Protein AF-A0A093J404-F1 (afdb_monomer)

Organism: Eurypyga helias (NCBI:txid54383)

InterPro domains:
  IPR007084 BRICHOS domain [PF04089] (102-148)
  IPR007084 BRICHOS domain [PS50869] (99-150)
  IPR007084 BRICHOS domain [SM01039] (99-150)
  IPR040145 Integral membrane protein 2 [PTHR10962] (8-150)

Mean predicted aligned error: 14.38 Å

Solvent-accessible surface area (backbone atoms only — not comparable to full-atom values): 8948 Å² total; per-residue (Å²): 142,78,99,80,84,80,76,56,73,69,60,60,53,54,49,51,48,53,52,50,51,50,50,50,51,52,51,49,48,50,52,53,50,48,51,51,50,45,49,57,57,56,58,70,55,39,58,74,44,79,49,70,49,81,44,69,68,82,68,95,64,72,76,63,94,83,68,80,83,71,78,79,50,73,42,66,47,58,36,44,35,34,42,38,76,90,73,43,32,38,38,36,41,36,65,58,40,97,86,50,100,53,84,31,34,42,36,36,40,33,63,79,79,34,32,30,38,41,32,36,66,82,76,76,43,77,47,78,46,79,44,57,69,91,78,52,69,58,68,69,62,50,52,54,48,63,68,68,74,114

pLDDT: mean 77.84, std 15.8, range [38.44, 97.44]

Structure (mmCIF, N/CA/C/O backbone):
data_AF-A0A093J404-F1
#
_entry.id   AF-A0A093J404-F1
#
loop_
_atom_site.group_PDB
_atom_site.id
_atom_site.type_symbol
_atom_site.label_atom_id
_atom_site.label_alt_id
_atom_site.label_comp_id
_atom_site.label_asym_id
_atom_site.label_entity_id
_atom_site.label_seq_id
_atom_site.pdbx_PDB_ins_code
_atom_site.Cartn_x
_atom_site.Cartn_y
_atom_site.Cartn_z
_atom_site.occupancy
_atom_site.B_iso_or_equiv
_atom_site.auth_seq_id
_atom_site.auth_comp_id
_atom_site.auth_asym_id
_atom_site.auth_atom_id
_atom_site.pdbx_PDB_model_num
ATOM 1 N N . GLN A 1 1 ? 66.209 -29.330 -32.702 1.00 40.28 1 GLN A N 1
ATOM 2 C CA . GLN A 1 1 ? 65.953 -28.622 -31.444 1.00 40.28 1 GLN A CA 1
ATOM 3 C C . GLN A 1 1 ? 66.094 -27.142 -31.758 1.00 40.28 1 GLN A C 1
ATOM 5 O O . GLN A 1 1 ? 67.213 -26.688 -31.935 1.00 40.28 1 GLN A O 1
ATOM 10 N N . ASP A 1 2 ? 65.052 -26.384 -32.083 1.00 38.44 2 ASP A N 1
ATOM 11 C CA . ASP A 1 2 ? 63.598 -26.593 -32.026 1.00 38.44 2 ASP A CA 1
ATOM 12 C C . ASP A 1 2 ? 62.940 -25.722 -33.119 1.00 38.44 2 ASP A C 1
ATOM 14 O O . ASP A 1 2 ? 63.346 -24.568 -33.272 1.00 38.44 2 ASP A O 1
ATOM 18 N N . PRO A 1 3 ? 61.980 -26.228 -33.921 1.00 46.69 3 PRO A N 1
ATOM 19 C CA . PRO A 1 3 ? 61.259 -25.453 -34.929 1.00 46.69 3 PRO A CA 1
ATOM 20 C C . PRO A 1 3 ? 59.874 -25.027 -34.414 1.00 46.69 3 PRO A C 1
ATOM 22 O O . PRO A 1 3 ? 58.871 -25.167 -35.109 1.00 46.69 3 PRO A O 1
ATOM 25 N N . GLU A 1 4 ? 59.794 -24.544 -33.182 1.00 50.16 4 GLU A N 1
ATOM 26 C CA . GLU A 1 4 ? 58.529 -24.254 -32.510 1.00 50.16 4 GLU A CA 1
ATOM 27 C C . GLU A 1 4 ? 58.636 -22.901 -31.815 1.00 50.16 4 GLU A C 1
ATOM 29 O O . GLU A 1 4 ? 59.169 -22.815 -30.723 1.00 50.16 4 GLU A O 1
ATOM 34 N N . ASP A 1 5 ? 58.250 -21.835 -32.536 1.00 53.50 5 ASP A N 1
ATOM 35 C CA . ASP A 1 5 ? 57.605 -20.615 -31.994 1.00 53.50 5 ASP A CA 1
ATOM 36 C C . ASP A 1 5 ? 57.608 -19.424 -32.974 1.00 53.50 5 ASP A C 1
ATOM 38 O O . ASP A 1 5 ? 57.790 -18.262 -32.609 1.00 53.50 5 ASP A O 1
ATOM 42 N N . ALA A 1 6 ? 57.332 -19.668 -34.255 1.00 57.66 6 ALA A N 1
ATOM 43 C CA . ALA A 1 6 ? 56.974 -18.591 -35.177 1.00 57.66 6 ALA A CA 1
ATOM 44 C C . ALA A 1 6 ? 55.497 -18.709 -35.560 1.00 57.66 6 ALA A C 1
ATOM 46 O O . ALA A 1 6 ? 55.151 -19.011 -36.700 1.00 57.66 6 ALA A O 1
ATOM 47 N N . VAL A 1 7 ? 54.604 -18.475 -34.592 1.00 57.03 7 VAL A N 1
ATOM 48 C CA . VAL A 1 7 ? 53.182 -18.274 -34.903 1.00 57.03 7 VAL A CA 1
ATOM 49 C C . VAL A 1 7 ? 53.074 -17.024 -35.787 1.00 57.03 7 VAL A C 1
ATOM 51 O O . VAL A 1 7 ? 53.527 -15.952 -35.370 1.00 57.03 7 VAL A O 1
ATOM 54 N N . PRO A 1 8 ? 52.494 -17.113 -36.998 1.00 56.09 8 PRO A N 1
ATOM 55 C CA . PRO A 1 8 ? 52.433 -15.982 -37.911 1.00 56.09 8 PRO A CA 1
ATOM 56 C C . PRO A 1 8 ? 51.670 -14.824 -37.262 1.00 56.09 8 PRO A C 1
ATOM 58 O O . PRO A 1 8 ? 50.577 -14.990 -36.720 1.00 56.09 8 PRO A O 1
ATOM 61 N N . VAL A 1 9 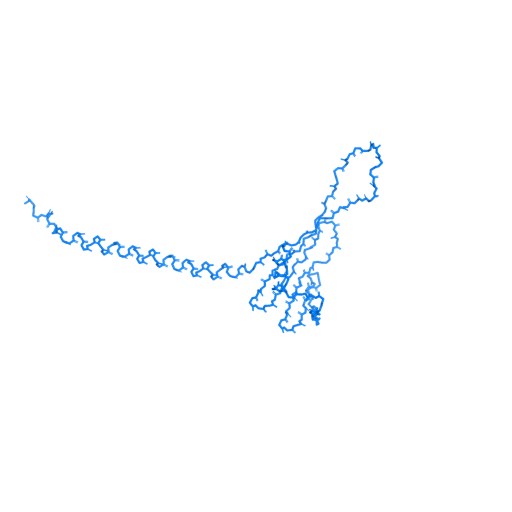? 52.241 -13.620 -37.330 1.00 57.38 9 VAL A N 1
ATOM 62 C CA . VAL A 1 9 ? 51.729 -12.392 -36.687 1.00 57.38 9 VAL A CA 1
ATOM 63 C C . VAL A 1 9 ? 50.252 -12.107 -37.027 1.00 57.38 9 VAL A C 1
ATOM 65 O O . VAL A 1 9 ? 49.520 -11.558 -36.202 1.00 57.38 9 VAL A O 1
ATOM 68 N N . GLY A 1 10 ? 49.776 -12.541 -38.200 1.00 57.94 10 GLY A N 1
ATOM 69 C CA . GLY A 1 10 ? 48.366 -12.444 -38.605 1.00 57.94 10 GLY A CA 1
ATOM 70 C C . GLY A 1 10 ? 47.404 -13.300 -37.768 1.00 57.94 10 GLY A C 1
ATOM 71 O O . GLY A 1 10 ? 46.291 -12.863 -37.478 1.00 57.94 10 GLY A O 1
ATOM 72 N N . GLN A 1 11 ? 47.847 -14.469 -37.299 1.00 58.22 11 GLN A N 1
ATOM 73 C CA . GLN A 1 11 ? 47.051 -15.393 -36.485 1.00 58.22 11 GLN A CA 1
ATOM 74 C C . GLN A 1 11 ? 46.867 -14.871 -35.051 1.00 58.22 11 GLN A C 1
ATOM 76 O O . GLN A 1 11 ? 45.772 -14.962 -34.500 1.00 58.22 11 GLN A O 1
ATOM 81 N N . ARG A 1 12 ? 47.886 -14.208 -34.478 1.00 60.94 12 ARG A N 1
ATOM 82 C CA . ARG A 1 12 ? 47.770 -13.499 -33.184 1.00 60.94 12 ARG A CA 1
ATOM 83 C C . ARG A 1 12 ? 46.777 -12.334 -33.235 1.00 60.94 12 ARG A C 1
ATOM 85 O O . ARG A 1 12 ? 46.073 -12.089 -32.259 1.00 60.94 12 ARG A O 1
ATOM 92 N N . ARG A 1 13 ? 46.704 -11.619 -34.363 1.00 62.28 13 ARG A N 1
ATOM 93 C CA . ARG A 1 13 ? 45.837 -10.440 -34.527 1.00 62.28 13 ARG A CA 1
ATOM 94 C C . ARG A 1 13 ? 44.361 -10.823 -34.665 1.00 62.28 13 ARG A C 1
ATOM 96 O O . ARG A 1 13 ? 43.519 -10.222 -34.006 1.00 62.28 13 ARG A O 1
ATOM 103 N N . ALA A 1 14 ? 44.069 -11.864 -35.447 1.00 67.31 14 ALA A N 1
ATOM 104 C CA . ALA A 1 14 ? 42.721 -12.417 -35.581 1.00 67.31 14 ALA A CA 1
ATOM 105 C C . ALA A 1 14 ? 42.221 -13.059 -34.274 1.00 67.31 14 ALA A C 1
ATOM 107 O O . ALA A 1 14 ? 41.059 -12.891 -33.909 1.00 67.31 14 ALA A O 1
ATOM 108 N N . TRP A 1 15 ? 43.104 -13.736 -33.531 1.00 69.06 15 TRP A N 1
ATOM 109 C CA . TRP A 1 15 ? 42.756 -14.334 -32.241 1.00 69.06 15 TRP A CA 1
ATOM 110 C C . TRP A 1 15 ? 42.468 -13.277 -31.169 1.00 69.06 15 TRP A C 1
ATOM 112 O O . TRP A 1 15 ? 41.474 -13.378 -30.455 1.00 69.06 15 TRP A O 1
ATOM 122 N N . CYS A 1 16 ? 43.273 -12.210 -31.124 1.00 78.25 16 CYS A N 1
ATOM 123 C CA . CYS A 1 16 ? 43.033 -11.068 -30.244 1.00 78.25 16 CYS A CA 1
ATOM 124 C C . CYS A 1 16 ? 41.690 -10.388 -30.560 1.00 78.25 16 CYS A C 1
ATOM 126 O O . CYS A 1 16 ? 40.901 -10.142 -29.655 1.00 78.25 16 CYS A O 1
ATOM 128 N N . TRP A 1 17 ? 41.361 -10.185 -31.841 1.00 80.75 17 TRP A N 1
ATOM 129 C CA . TRP A 1 17 ? 40.051 -9.660 -32.237 1.00 80.75 17 TRP A CA 1
ATOM 130 C C . TRP A 1 17 ? 38.892 -10.581 -31.862 1.00 80.75 17 TRP A C 1
ATOM 132 O O . TRP A 1 17 ? 37.902 -10.095 -31.327 1.00 80.75 17 TRP A O 1
ATOM 142 N N . CYS A 1 18 ? 39.011 -11.892 -32.073 1.00 83.94 18 CYS A N 1
ATOM 143 C CA . CYS A 1 18 ? 37.975 -12.847 -31.675 1.00 83.94 18 CYS A CA 1
ATOM 144 C C . CYS A 1 18 ? 37.709 -12.801 -30.163 1.00 83.94 18 CYS A C 1
ATOM 146 O O . CYS A 1 18 ? 36.554 -12.789 -29.740 1.00 83.94 18 CYS A O 1
ATOM 148 N N . MET A 1 19 ? 38.766 -12.720 -29.351 1.00 85.69 19 MET A N 1
ATOM 149 C CA . MET A 1 19 ? 38.637 -12.599 -27.898 1.00 85.69 19 MET A CA 1
ATOM 150 C C . MET A 1 19 ? 38.039 -11.246 -27.496 1.00 85.69 19 MET A C 1
ATOM 152 O O . MET A 1 19 ? 37.158 -11.207 -26.642 1.00 85.69 19 MET A O 1
ATOM 156 N N . CYS A 1 20 ? 38.440 -10.145 -28.140 1.00 88.00 20 CYS A N 1
ATOM 157 C CA . CYS A 1 20 ? 37.872 -8.818 -27.892 1.00 88.00 20 CYS A CA 1
ATOM 158 C C . CYS A 1 20 ? 36.381 -8.741 -28.248 1.00 88.00 20 CYS A C 1
ATOM 160 O O . CYS A 1 20 ? 35.597 -8.237 -27.447 1.00 88.00 20 CYS A O 1
ATOM 162 N N . PHE A 1 21 ? 35.972 -9.255 -29.412 1.00 92.50 21 PHE A N 1
ATOM 163 C CA . PHE A 1 21 ? 34.561 -9.291 -29.801 1.00 92.50 21 PHE A CA 1
ATOM 164 C C . PHE A 1 21 ? 33.757 -10.221 -28.891 1.00 92.50 21 PHE A C 1
ATOM 166 O O . PHE A 1 21 ? 32.679 -9.838 -28.450 1.00 92.50 21 PHE A O 1
ATOM 173 N N . GLY A 1 22 ? 34.292 -11.396 -28.542 1.00 91.81 22 GLY A N 1
ATOM 174 C CA . GLY A 1 22 ? 33.655 -12.307 -27.589 1.00 91.81 22 GLY A CA 1
ATOM 175 C C . GLY A 1 22 ? 33.438 -11.658 -26.220 1.00 91.81 22 GLY A C 1
ATOM 176 O O . GLY A 1 22 ? 32.331 -11.705 -25.688 1.00 91.81 22 GLY A O 1
ATOM 177 N N . LEU A 1 23 ? 34.456 -10.978 -25.684 1.00 93.38 23 LEU A N 1
ATOM 178 C CA . LEU A 1 23 ? 34.344 -10.237 -24.427 1.00 93.38 23 LEU A CA 1
ATOM 179 C C . LEU A 1 23 ? 33.320 -9.098 -24.538 1.00 93.38 23 LEU A C 1
ATOM 181 O O . LEU A 1 23 ? 32.512 -8.916 -23.632 1.00 93.38 23 LEU A O 1
ATOM 185 N N . ALA A 1 24 ? 33.314 -8.363 -25.653 1.00 95.44 24 ALA A N 1
ATOM 186 C CA . ALA A 1 24 ? 32.361 -7.285 -25.891 1.00 95.44 24 ALA A CA 1
ATOM 187 C C . ALA A 1 24 ? 30.913 -7.797 -25.953 1.00 95.44 24 ALA A C 1
ATOM 189 O O . ALA A 1 24 ? 30.038 -7.193 -25.339 1.00 95.44 24 ALA A O 1
ATOM 190 N N . PHE A 1 25 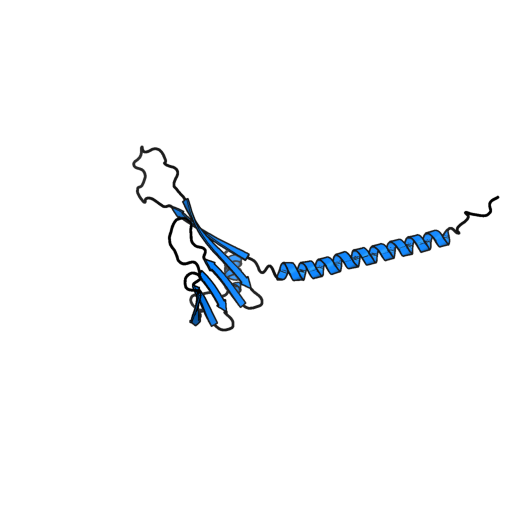? 30.655 -8.925 -26.624 1.00 95.62 25 PHE A N 1
ATOM 191 C CA . PHE A 1 25 ? 29.326 -9.543 -26.661 1.00 95.62 25 PHE A CA 1
ATOM 192 C C . PHE A 1 25 ? 28.896 -10.081 -25.297 1.00 95.62 25 PHE A C 1
ATOM 194 O O . PHE A 1 25 ? 27.741 -9.900 -24.920 1.00 95.62 25 PHE A O 1
ATOM 201 N N . MET A 1 26 ? 29.810 -10.688 -24.536 1.00 95.94 26 MET A N 1
ATOM 202 C CA . MET A 1 26 ? 29.519 -11.144 -23.174 1.00 95.94 26 MET A CA 1
ATOM 203 C C . MET A 1 26 ? 29.177 -9.963 -22.259 1.00 95.94 26 MET A C 1
ATOM 205 O O . MET A 1 26 ? 28.160 -9.999 -21.573 1.00 95.94 26 MET A O 1
ATOM 209 N N . LEU A 1 27 ? 29.967 -8.885 -22.295 1.00 96.06 27 LEU A N 1
ATOM 210 C CA . LEU A 1 27 ? 29.693 -7.667 -21.528 1.00 96.06 27 LEU A CA 1
ATOM 211 C C . LEU A 1 27 ? 28.382 -7.008 -21.962 1.00 96.06 27 LEU A C 1
ATOM 213 O O . LEU A 1 27 ? 27.583 -6.638 -21.109 1.00 96.06 27 LEU A O 1
ATOM 217 N N . ALA A 1 28 ? 28.123 -6.911 -23.267 1.00 96.56 28 ALA A N 1
ATOM 218 C CA . ALA A 1 28 ? 26.861 -6.391 -23.780 1.00 96.56 28 ALA A CA 1
ATOM 219 C C . ALA A 1 28 ? 25.674 -7.241 -23.306 1.00 96.56 28 ALA A C 1
ATOM 221 O O . ALA A 1 28 ? 24.683 -6.689 -22.840 1.00 96.56 28 ALA A O 1
ATOM 222 N N . GLY A 1 29 ? 25.789 -8.571 -23.350 1.00 96.31 29 GLY A N 1
ATOM 223 C CA . GLY A 1 29 ? 24.770 -9.489 -22.844 1.00 96.31 29 GLY A CA 1
ATOM 224 C C . GLY A 1 29 ? 24.507 -9.314 -21.348 1.00 96.31 29 GLY A C 1
ATOM 225 O O . GLY A 1 29 ? 23.351 -9.250 -20.939 1.00 96.31 29 GLY A O 1
ATOM 226 N N . VAL A 1 30 ? 25.558 -9.160 -20.538 1.00 96.94 30 VAL A N 1
ATOM 227 C CA . VAL A 1 30 ? 25.432 -8.896 -19.094 1.00 96.94 30 VAL A CA 1
ATOM 228 C C . VAL A 1 30 ? 24.788 -7.537 -18.830 1.00 96.94 30 VAL A C 1
ATOM 230 O O . VAL A 1 30 ? 23.917 -7.444 -17.972 1.00 96.94 30 VAL A O 1
ATOM 233 N N . ILE A 1 31 ? 25.161 -6.491 -19.571 1.00 96.12 31 ILE A N 1
ATOM 234 C CA . ILE A 1 31 ? 24.582 -5.152 -19.403 1.00 96.12 31 ILE A CA 1
ATOM 235 C C . ILE A 1 31 ? 23.110 -5.145 -19.826 1.00 96.12 31 ILE A C 1
ATOM 237 O O . ILE A 1 31 ? 22.275 -4.652 -19.076 1.00 96.12 31 ILE A O 1
ATOM 241 N N . LEU A 1 32 ? 22.767 -5.704 -20.992 1.00 95.88 32 LEU A N 1
ATOM 242 C CA . LEU A 1 32 ? 21.382 -5.744 -21.475 1.00 95.88 32 LEU A CA 1
ATOM 243 C C . LEU A 1 32 ? 20.509 -6.652 -20.604 1.00 95.88 32 LEU A C 1
ATOM 245 O O . LEU A 1 32 ? 19.407 -6.260 -20.231 1.00 95.88 32 LEU A O 1
ATOM 249 N N . GLY A 1 33 ? 21.001 -7.842 -20.256 1.00 95.44 33 GLY A N 1
ATOM 250 C CA . GLY A 1 33 ? 20.303 -8.767 -19.366 1.00 95.44 33 GLY A CA 1
ATOM 251 C C . GLY A 1 33 ? 20.135 -8.183 -17.967 1.00 95.44 33 GLY A C 1
ATOM 252 O O . GLY A 1 33 ? 19.042 -8.222 -17.412 1.00 95.44 33 GLY A O 1
ATOM 253 N N . GLY A 1 34 ? 21.189 -7.561 -17.434 1.00 94.38 34 GLY A N 1
ATOM 254 C CA . GLY A 1 34 ? 21.165 -6.845 -16.164 1.00 94.38 34 GLY A CA 1
ATOM 255 C C . GLY A 1 34 ? 20.188 -5.674 -16.179 1.00 94.38 34 GLY A C 1
ATOM 256 O O . GLY A 1 34 ? 19.400 -5.552 -15.254 1.00 94.38 34 GLY A O 1
ATOM 257 N N . ALA A 1 35 ? 20.162 -4.861 -17.237 1.00 92.56 35 ALA A N 1
ATOM 258 C CA . ALA A 1 35 ? 19.213 -3.758 -17.378 1.00 92.56 35 ALA A CA 1
ATOM 259 C C . ALA A 1 35 ? 17.763 -4.246 -17.525 1.00 92.56 35 ALA A C 1
ATOM 261 O O . ALA A 1 35 ? 16.858 -3.635 -16.962 1.00 92.56 35 ALA A O 1
ATOM 262 N N . TYR A 1 36 ? 17.531 -5.348 -18.245 1.00 91.75 36 TYR A N 1
ATOM 263 C CA . TYR A 1 36 ? 16.203 -5.944 -18.393 1.00 91.75 36 TYR A CA 1
ATOM 264 C C . TYR A 1 36 ? 15.691 -6.517 -17.067 1.00 91.75 36 TYR A C 1
ATOM 266 O O . TYR A 1 36 ? 14.576 -6.206 -16.656 1.00 91.75 36 TYR A O 1
ATOM 274 N N . LEU A 1 37 ? 16.526 -7.292 -16.367 1.00 89.56 37 LEU A N 1
ATOM 275 C CA . LEU A 1 37 ? 16.210 -7.823 -15.040 1.00 89.56 37 LEU A CA 1
ATOM 276 C C . LEU A 1 37 ? 16.045 -6.701 -14.016 1.00 89.56 37 LEU A C 1
ATOM 278 O O . LEU A 1 37 ? 15.089 -6.720 -13.251 1.00 89.56 37 LEU A O 1
ATOM 282 N N . TYR A 1 38 ? 16.930 -5.703 -14.026 1.00 85.19 38 TYR A N 1
ATOM 283 C CA . TYR A 1 38 ? 16.824 -4.533 -13.161 1.00 85.19 38 TYR A CA 1
ATOM 284 C C . TYR A 1 38 ? 15.521 -3.795 -13.417 1.00 85.19 38 TYR A C 1
ATOM 286 O O . TYR A 1 38 ? 14.809 -3.519 -12.467 1.00 85.19 38 TYR A O 1
ATOM 294 N N . LYS A 1 39 ? 15.155 -3.535 -14.677 1.00 81.44 39 LYS A N 1
ATOM 295 C CA . LYS A 1 39 ? 13.871 -2.910 -14.992 1.00 81.44 39 LYS A CA 1
ATOM 296 C C . LYS A 1 39 ? 12.711 -3.762 -14.486 1.00 81.44 39 LYS A C 1
ATOM 298 O O . LYS A 1 39 ? 11.821 -3.206 -13.870 1.00 81.44 39 LYS A O 1
ATOM 303 N N . TYR A 1 40 ? 12.735 -5.075 -14.705 1.00 80.06 40 TYR A N 1
ATOM 304 C CA . TYR A 1 40 ? 11.677 -5.981 -14.255 1.00 80.06 40 TYR A CA 1
ATOM 305 C C . TYR A 1 40 ? 11.513 -5.982 -12.724 1.00 80.06 40 TYR A C 1
ATOM 307 O O . TYR A 1 40 ? 10.405 -5.819 -12.226 1.00 80.06 40 TYR A O 1
ATOM 315 N N . PHE A 1 41 ? 12.608 -6.099 -11.968 1.00 73.44 41 PHE A N 1
ATOM 316 C CA . PHE A 1 41 ? 12.564 -6.114 -10.501 1.00 73.44 41 PHE A CA 1
ATOM 317 C C . PHE A 1 41 ? 12.361 -4.725 -9.880 1.00 73.44 41 PHE A C 1
ATOM 319 O O . PHE A 1 41 ? 11.648 -4.605 -8.889 1.00 73.44 41 PHE A O 1
ATOM 326 N N . ALA A 1 42 ? 12.948 -3.674 -10.454 1.00 66.31 42 ALA A N 1
ATOM 327 C CA . ALA A 1 42 ? 12.769 -2.301 -9.985 1.00 66.31 42 ALA A CA 1
ATOM 328 C C . ALA A 1 42 ? 11.354 -1.780 -10.275 1.00 66.31 42 ALA A C 1
ATOM 330 O O . ALA A 1 42 ? 10.824 -1.044 -9.455 1.00 66.31 42 ALA A O 1
ATOM 331 N N . PHE A 1 43 ? 10.715 -2.190 -11.382 1.00 58.69 43 PHE A N 1
ATOM 332 C CA . PHE A 1 43 ? 9.291 -1.903 -11.609 1.00 58.69 43 PHE A CA 1
ATOM 333 C C . PHE A 1 43 ? 8.377 -2.669 -10.646 1.00 58.69 43 PHE A C 1
ATOM 335 O O . PHE A 1 43 ? 7.359 -2.127 -10.238 1.00 58.69 43 PHE A O 1
ATOM 342 N N . GLN A 1 44 ? 8.729 -3.899 -10.246 1.00 55.56 44 GLN A N 1
ATOM 343 C CA . GLN A 1 44 ? 7.954 -4.626 -9.231 1.00 55.56 44 GLN A CA 1
ATOM 344 C C . GLN A 1 44 ? 8.046 -3.996 -7.837 1.00 55.56 44 GLN A C 1
ATOM 346 O O . GLN A 1 44 ? 7.128 -4.155 -7.036 1.00 55.56 44 GLN A O 1
ATOM 351 N N . GLN A 1 45 ? 9.107 -3.241 -7.543 1.00 52.75 45 GLN A N 1
ATOM 352 C CA . GLN A 1 45 ? 9.173 -2.385 -6.357 1.00 52.75 45 GLN A CA 1
ATOM 353 C C . GLN A 1 45 ? 8.368 -1.092 -6.556 1.00 52.75 45 GLN A C 1
ATOM 355 O O . GLN A 1 45 ? 8.874 -0.007 -6.263 1.00 52.75 45 GLN A O 1
ATOM 360 N N . GLY A 1 46 ? 7.123 -1.212 -7.046 1.00 56.75 46 GLY A N 1
ATOM 361 C CA . GLY A 1 46 ? 6.146 -0.124 -7.087 1.00 56.75 46 GLY A CA 1
ATOM 362 C C . GLY A 1 46 ? 6.253 0.680 -5.799 1.00 56.75 46 GLY A C 1
ATOM 363 O O . GLY A 1 46 ? 6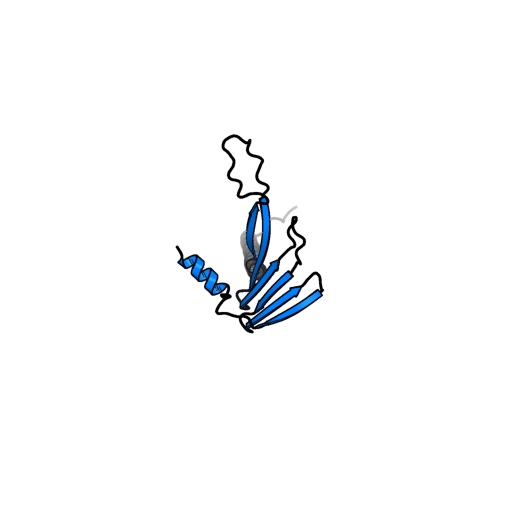.286 0.085 -4.717 1.00 56.75 46 GLY A O 1
ATOM 364 N N . GLY A 1 47 ? 6.477 1.989 -5.949 1.00 61.75 47 GLY A N 1
ATOM 365 C CA . GLY A 1 47 ? 7.010 2.844 -4.894 1.00 61.75 47 GLY A CA 1
ATOM 366 C C . GLY A 1 47 ? 6.314 2.573 -3.567 1.00 61.75 47 GLY A C 1
ATOM 367 O O . GLY A 1 47 ? 5.103 2.751 -3.444 1.00 61.75 47 GLY A O 1
ATOM 368 N N . VAL A 1 48 ? 7.072 2.088 -2.586 1.00 60.31 48 VAL A N 1
ATOM 369 C CA . VAL A 1 48 ? 6.579 1.992 -1.215 1.00 60.31 48 VAL A CA 1
ATOM 370 C C . VAL A 1 48 ? 6.778 3.373 -0.613 1.00 60.31 48 VAL A C 1
ATOM 372 O O . VAL A 1 48 ? 7.906 3.817 -0.388 1.00 60.31 48 VAL A O 1
ATOM 375 N N . TYR A 1 49 ? 5.674 4.081 -0.435 1.00 68.75 49 TYR A N 1
ATOM 376 C CA . TYR A 1 49 ? 5.622 5.380 0.205 1.00 68.75 49 TYR A CA 1
ATOM 377 C C . TYR A 1 49 ? 5.308 5.185 1.686 1.00 68.75 49 TYR A C 1
ATOM 379 O O . TYR A 1 49 ? 4.491 4.354 2.080 1.00 68.75 49 TYR A O 1
ATOM 387 N N . PHE A 1 50 ? 5.967 5.969 2.526 1.00 65.12 50 PHE A N 1
ATOM 388 C CA . PHE A 1 50 ? 5.790 5.907 3.969 1.00 65.12 50 PHE A CA 1
ATOM 389 C C . PHE A 1 50 ? 5.100 7.185 4.424 1.00 65.12 50 PHE A C 1
ATOM 391 O O . PHE A 1 50 ? 5.566 8.284 4.118 1.00 65.12 50 PHE A O 1
ATOM 398 N N . CYS A 1 51 ? 3.999 7.045 5.157 1.00 69.38 51 CYS A N 1
ATOM 399 C CA . CYS A 1 51 ? 3.335 8.153 5.825 1.00 69.38 51 CYS A CA 1
ATOM 400 C C . CYS A 1 51 ? 3.365 7.885 7.330 1.00 69.38 51 CYS A C 1
ATOM 402 O O . CYS A 1 51 ? 2.921 6.839 7.787 1.00 69.38 51 CYS A O 1
ATOM 404 N N . GLY A 1 52 ? 3.918 8.808 8.114 1.00 69.12 52 GLY A N 1
ATOM 405 C CA . GLY A 1 52 ? 3.992 8.667 9.565 1.00 69.12 52 GLY A CA 1
ATOM 406 C C . GLY A 1 52 ? 3.686 9.985 10.256 1.00 69.12 52 GLY A C 1
ATOM 407 O O . GLY A 1 52 ? 4.144 11.043 9.820 1.00 69.12 52 GLY A O 1
ATOM 408 N N . ILE A 1 53 ? 2.915 9.925 11.339 1.00 72.62 53 ILE A N 1
ATOM 409 C CA . ILE A 1 53 ? 2.561 11.079 12.164 1.00 72.62 53 ILE A CA 1
ATOM 410 C C . ILE A 1 53 ? 3.164 10.872 13.551 1.00 72.62 53 ILE A C 1
ATOM 412 O O . ILE A 1 53 ? 2.970 9.836 14.186 1.00 72.62 53 ILE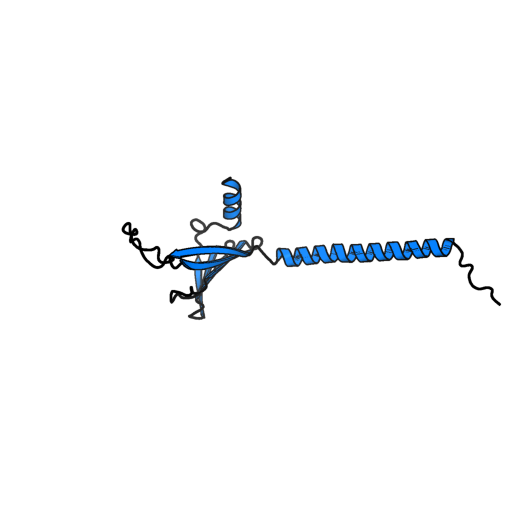 A O 1
ATOM 416 N N . LYS A 1 54 ? 3.893 11.881 14.037 1.00 69.25 54 LYS A N 1
ATOM 417 C CA . LYS A 1 54 ? 4.377 11.914 15.419 1.00 69.25 54 LYS A CA 1
ATOM 418 C C . LYS A 1 54 ? 3.330 12.577 16.303 1.00 69.25 54 LYS A C 1
ATOM 420 O O . LYS A 1 54 ? 2.968 13.730 16.082 1.00 69.25 54 LYS A O 1
ATOM 425 N N . TYR A 1 55 ? 2.868 11.839 17.295 1.00 68.44 55 TYR A N 1
ATOM 426 C CA . TYR A 1 55 ? 1.975 12.282 18.351 1.00 68.44 55 TYR A CA 1
ATOM 427 C C . TYR A 1 55 ? 2.777 12.542 19.636 1.00 68.44 55 TYR A C 1
ATOM 429 O O . TYR A 1 55 ? 3.840 11.962 19.836 1.00 68.44 55 TYR A O 1
ATOM 437 N N . ILE A 1 56 ? 2.298 13.425 20.509 1.00 68.88 56 ILE A N 1
ATOM 438 C CA . ILE A 1 56 ? 2.899 13.674 21.828 1.00 68.88 56 ILE A CA 1
ATOM 439 C C . ILE A 1 56 ? 1.877 13.199 22.859 1.00 68.88 56 ILE A C 1
ATOM 441 O O . ILE A 1 56 ? 0.791 13.775 22.934 1.00 68.88 56 ILE A O 1
ATOM 445 N N . GLU A 1 57 ? 2.205 12.153 23.625 1.00 64.25 57 GLU A N 1
ATOM 446 C CA . GLU A 1 57 ? 1.455 11.871 24.854 1.00 64.25 57 GLU A CA 1
ATOM 447 C C . GLU A 1 57 ? 1.892 12.914 25.884 1.00 64.25 57 GLU A C 1
ATOM 449 O O . GLU A 1 57 ? 3.082 13.099 26.125 1.00 64.25 57 GLU A O 1
ATOM 454 N N . ASP A 1 58 ? 0.904 13.605 26.446 1.00 57.50 58 ASP A N 1
ATOM 455 C CA . ASP A 1 58 ? 0.989 14.631 27.488 1.00 57.50 58 ASP A CA 1
ATOM 456 C C . ASP A 1 58 ? 1.181 16.097 27.050 1.00 57.50 58 ASP A C 1
ATOM 458 O O . ASP A 1 58 ? 2.273 16.654 26.976 1.00 57.50 58 ASP A O 1
ATOM 462 N N . GLY A 1 59 ? 0.028 16.771 26.935 1.00 51.28 59 GLY A N 1
ATOM 463 C CA . GLY A 1 59 ? -0.212 18.010 27.676 1.00 51.28 59 GLY A CA 1
ATOM 464 C C . GLY A 1 59 ? -0.160 19.316 26.884 1.00 51.28 59 GLY A C 1
ATOM 465 O O . GLY A 1 59 ? 0.870 19.972 26.813 1.00 51.28 59 GLY A O 1
ATOM 466 N N . LEU A 1 60 ? -1.333 19.845 26.523 1.00 48.84 60 LEU A N 1
ATOM 467 C CA . LEU A 1 60 ? -1.577 21.297 26.407 1.00 48.84 60 LEU A CA 1
ATOM 468 C C . LEU A 1 60 ? -1.411 22.044 27.753 1.00 48.84 60 LEU A C 1
ATOM 470 O O . LEU A 1 60 ? -2.000 23.103 27.958 1.00 48.84 60 LEU A O 1
ATOM 474 N N . ASN A 1 61 ? -0.612 21.527 28.685 1.00 52.28 61 ASN A N 1
ATOM 475 C CA . ASN A 1 61 ? -0.099 22.337 29.770 1.00 52.28 61 ASN A CA 1
ATOM 476 C C . ASN A 1 61 ? 1.093 23.085 29.184 1.00 52.28 61 ASN A C 1
ATOM 478 O O . ASN A 1 61 ? 2.214 22.580 29.167 1.00 52.28 61 ASN A O 1
ATOM 482 N N . LEU A 1 62 ? 0.822 24.279 28.645 1.00 53.19 62 LEU A N 1
ATOM 483 C CA . LEU A 1 62 ? 1.856 25.291 28.444 1.00 53.19 62 LEU A CA 1
ATOM 484 C C . LEU A 1 62 ? 2.751 25.269 29.691 1.00 53.19 62 LEU A C 1
ATOM 486 O O . LEU A 1 62 ? 2.198 25.372 30.791 1.00 53.19 62 LEU A O 1
ATOM 490 N N . PRO A 1 63 ? 4.079 25.093 29.561 1.00 49.84 63 PRO A N 1
ATOM 491 C CA . PRO A 1 63 ? 4.944 25.105 30.724 1.00 49.84 63 PRO A CA 1
ATOM 492 C C . PRO A 1 63 ? 4.696 26.417 31.460 1.00 49.84 63 PRO A C 1
ATOM 494 O O . PRO A 1 63 ? 4.886 27.493 30.883 1.00 49.84 63 PRO A O 1
ATOM 497 N N . GLU A 1 64 ? 4.252 26.3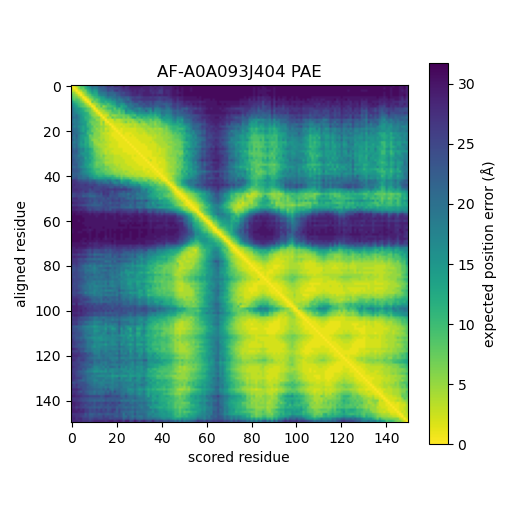47 32.716 1.00 56.22 64 GLU A N 1
ATOM 498 C CA . GLU A 1 64 ? 4.396 27.507 33.582 1.00 56.22 64 GLU A CA 1
ATOM 499 C C . GLU A 1 64 ? 5.884 27.884 33.557 1.00 56.22 64 GLU A C 1
ATOM 501 O O . GLU A 1 64 ? 6.742 26.991 33.623 1.00 56.22 64 GLU A O 1
ATOM 506 N N . PRO A 1 65 ? 6.219 29.170 33.366 1.00 44.19 65 PRO A N 1
ATOM 507 C CA . PRO A 1 65 ? 7.595 29.585 33.151 1.00 44.19 65 PRO A CA 1
ATOM 508 C C . PRO A 1 65 ? 8.417 29.259 34.405 1.00 44.19 65 PRO A C 1
ATOM 510 O O . PRO A 1 65 ? 8.370 29.992 35.388 1.00 44.19 65 PRO A O 1
ATOM 513 N N . GLY A 1 66 ? 9.149 28.139 34.380 1.00 53.94 66 GLY A N 1
ATOM 514 C CA . GLY A 1 66 ? 9.985 27.698 35.500 1.00 53.94 66 GLY A CA 1
ATOM 515 C C . GLY A 1 66 ? 10.134 26.188 35.713 1.00 53.94 66 GLY A C 1
ATOM 516 O O . GLY A 1 66 ? 11.006 25.804 36.486 1.00 53.94 66 GLY A O 1
ATOM 517 N N . ALA A 1 67 ? 9.350 25.325 35.057 1.00 52.94 67 ALA A N 1
ATOM 518 C CA . ALA A 1 67 ? 9.528 23.873 35.178 1.00 52.94 67 ALA A CA 1
ATOM 519 C C . ALA A 1 67 ? 10.542 23.342 34.147 1.00 52.94 67 ALA A C 1
ATOM 521 O O . ALA A 1 67 ? 10.431 23.620 32.953 1.00 52.94 67 ALA A O 1
ATOM 522 N N . GLU A 1 68 ? 11.542 22.590 34.613 1.00 50.03 68 GLU A N 1
ATOM 523 C CA . GLU A 1 68 ? 12.555 21.937 33.778 1.00 50.03 68 GLU A CA 1
ATOM 524 C C . GLU A 1 68 ? 11.890 21.106 32.671 1.00 50.03 68 GLU A C 1
ATOM 526 O O . GLU A 1 68 ? 10.959 20.342 32.932 1.00 50.03 68 GLU A O 1
ATOM 531 N N . ALA A 1 69 ? 12.356 21.278 31.430 1.00 53.28 69 ALA A N 1
ATOM 532 C CA . ALA A 1 69 ? 11.809 20.626 30.247 1.00 53.28 69 ALA A CA 1
ATOM 533 C C . ALA A 1 69 ? 11.972 19.101 30.347 1.00 53.28 69 ALA A C 1
ATOM 535 O O . ALA A 1 69 ? 12.982 18.538 29.922 1.00 53.28 69 ALA A O 1
ATOM 536 N N . GLN A 1 70 ? 10.974 18.426 30.915 1.00 55.53 70 GLN A N 1
ATOM 537 C CA . GLN A 1 70 ? 10.841 16.983 30.791 1.00 55.53 70 GLN A CA 1
ATOM 538 C C . GLN A 1 70 ? 10.742 16.680 29.296 1.00 55.53 70 GLN A C 1
ATOM 540 O O . GLN A 1 70 ? 9.901 17.239 28.594 1.00 55.53 70 GLN A O 1
ATOM 545 N N . SER A 1 71 ? 11.678 15.872 28.798 1.00 59.78 71 SER A N 1
ATOM 546 C CA . SER A 1 71 ? 11.754 15.455 27.400 1.00 59.78 71 SER A CA 1
ATOM 547 C C . SER A 1 71 ? 10.382 14.968 26.934 1.00 59.78 71 SER A C 1
ATOM 549 O O . SER A 1 71 ? 9.965 13.888 27.346 1.00 59.78 71 SER A O 1
ATOM 551 N N . ALA A 1 72 ? 9.695 15.744 26.090 1.00 60.78 72 ALA A N 1
ATOM 552 C CA . ALA A 1 72 ? 8.399 15.359 25.540 1.00 60.78 72 ALA A CA 1
ATOM 553 C C . ALA A 1 72 ? 8.496 13.951 24.936 1.00 60.78 72 ALA A C 1
ATOM 555 O O . ALA A 1 72 ? 9.392 13.676 24.128 1.00 60.78 72 ALA A O 1
ATOM 556 N N . ARG A 1 73 ? 7.618 13.041 25.369 1.00 67.19 73 ARG A N 1
ATOM 557 C CA . ARG A 1 73 ? 7.606 11.665 24.878 1.00 67.19 73 ARG A CA 1
ATOM 558 C C . ARG A 1 73 ? 6.831 11.638 23.564 1.00 67.19 73 ARG A C 1
ATOM 560 O O . ARG A 1 73 ? 5.615 11.803 23.533 1.00 67.19 73 ARG A O 1
ATOM 567 N N . TYR A 1 74 ? 7.562 11.490 22.465 1.00 68.44 74 TYR A N 1
ATOM 568 C CA . TYR A 1 74 ? 6.967 11.361 21.140 1.00 68.44 74 TYR A CA 1
ATOM 569 C C . TYR A 1 74 ? 6.579 9.908 20.888 1.00 68.44 74 TYR A C 1
ATOM 571 O O . TYR A 1 74 ? 7.398 9.001 21.025 1.00 68.44 74 TYR A O 1
ATOM 579 N N . HIS A 1 75 ? 5.344 9.724 20.459 1.00 76.88 75 HIS A N 1
ATOM 580 C CA . HIS A 1 75 ? 4.781 8.480 19.975 1.00 76.88 75 HIS A CA 1
ATOM 581 C C . HIS A 1 75 ? 4.647 8.565 18.458 1.00 76.88 75 HIS A C 1
ATOM 583 O O . HIS A 1 75 ? 4.390 9.639 17.918 1.00 76.88 75 HIS A O 1
ATOM 589 N N . THR A 1 76 ? 4.846 7.462 17.744 1.00 74.38 76 THR A N 1
ATOM 590 C CA . THR A 1 76 ? 4.765 7.464 16.276 1.00 74.38 76 THR A CA 1
ATOM 591 C C . THR A 1 76 ? 3.647 6.539 15.834 1.00 74.38 76 THR A C 1
ATOM 593 O O . THR A 1 76 ? 3.564 5.403 16.291 1.00 74.38 76 THR A O 1
ATOM 596 N N . ILE A 1 77 ? 2.781 7.047 14.962 1.00 80.19 77 ILE A N 1
ATOM 597 C CA . ILE A 1 77 ? 1.814 6.253 14.209 1.00 80.19 77 ILE A CA 1
ATOM 598 C C . ILE A 1 77 ? 2.351 6.176 12.788 1.00 80.19 77 ILE A C 1
ATOM 600 O O . ILE A 1 77 ? 2.614 7.208 12.167 1.00 80.19 77 ILE A O 1
ATOM 604 N N . GLU A 1 78 ? 2.529 4.963 12.286 1.00 81.50 78 GLU A N 1
ATOM 605 C CA . GLU A 1 78 ? 3.074 4.711 10.956 1.00 81.50 78 GLU A CA 1
ATOM 606 C C . GLU A 1 78 ? 2.008 4.054 10.082 1.00 81.50 78 GLU A C 1
ATOM 608 O O . GLU A 1 78 ? 1.207 3.257 10.560 1.00 81.50 78 GLU A O 1
ATOM 613 N N . GLN A 1 79 ? 1.987 4.408 8.801 1.00 84.19 79 GLN A N 1
ATOM 614 C CA . GLN A 1 79 ? 1.181 3.772 7.768 1.00 84.19 79 GLN A CA 1
ATOM 615 C C . GLN A 1 79 ? 2.061 3.547 6.540 1.00 84.19 79 GLN A C 1
ATOM 617 O O . GLN A 1 79 ? 2.682 4.473 6.008 1.00 84.19 79 GLN A O 1
ATOM 622 N N . ASN A 1 80 ? 2.107 2.300 6.082 1.00 83.94 80 ASN A N 1
ATOM 623 C CA . ASN A 1 80 ? 2.881 1.919 4.906 1.00 83.94 80 ASN A CA 1
ATOM 624 C C . ASN A 1 80 ? 1.949 1.888 3.702 1.00 83.94 80 ASN A C 1
ATOM 626 O O . ASN A 1 80 ? 0.977 1.138 3.716 1.00 83.94 80 ASN A O 1
ATOM 630 N N . ILE A 1 81 ? 2.240 2.688 2.679 1.00 85.44 81 ILE A N 1
ATOM 631 C CA . ILE A 1 81 ? 1.397 2.837 1.494 1.00 85.44 81 ILE A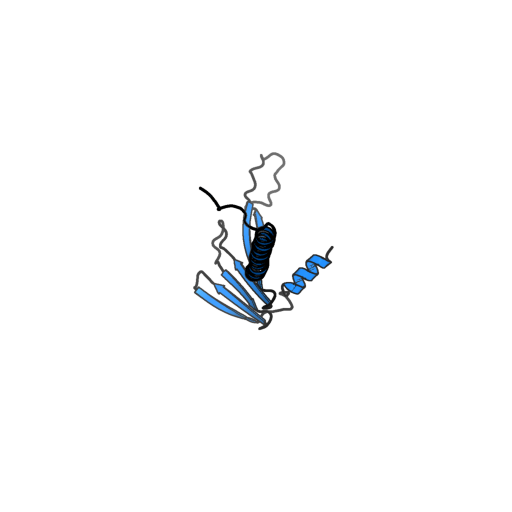 CA 1
ATOM 632 C C . ILE A 1 81 ? 2.182 2.324 0.290 1.00 85.44 81 ILE A C 1
ATOM 634 O O . ILE A 1 81 ? 3.221 2.869 -0.071 1.00 85.44 81 ILE A O 1
ATOM 638 N N . GLN A 1 82 ? 1.688 1.284 -0.364 1.00 84.81 82 GLN A N 1
ATOM 639 C CA . GLN A 1 82 ? 2.229 0.803 -1.626 1.00 84.81 82 GLN A CA 1
ATOM 640 C C . GLN A 1 82 ? 1.262 1.148 -2.753 1.00 84.81 82 GLN A C 1
ATOM 642 O O . GLN A 1 82 ? 0.089 0.780 -2.720 1.00 84.81 82 GLN A O 1
ATOM 647 N N . ILE A 1 83 ? 1.769 1.849 -3.764 1.00 83.75 83 ILE A N 1
ATOM 648 C CA . ILE A 1 83 ? 0.983 2.263 -4.925 1.00 83.75 83 ILE A CA 1
ATOM 649 C C . ILE A 1 83 ? 1.387 1.408 -6.124 1.00 83.75 83 ILE A C 1
ATOM 651 O O . ILE A 1 83 ? 2.540 1.417 -6.559 1.00 83.75 83 ILE A O 1
ATOM 655 N N . LEU A 1 84 ? 0.413 0.685 -6.668 1.00 83.00 84 LEU A N 1
ATOM 656 C CA . LEU A 1 84 ? 0.519 -0.095 -7.894 1.00 83.00 84 LEU A CA 1
ATOM 657 C C . LEU A 1 84 ? -0.091 0.727 -9.033 1.00 83.00 84 LEU A C 1
ATOM 659 O O . LEU A 1 84 ? -1.289 0.668 -9.314 1.00 83.00 84 LEU A O 1
ATOM 663 N N . GLU A 1 85 ? 0.735 1.581 -9.640 1.00 78.62 85 GLU A N 1
ATOM 664 C CA . GLU A 1 85 ? 0.269 2.554 -10.633 1.00 78.62 85 GLU A CA 1
ATOM 665 C C . GLU A 1 85 ? -0.314 1.901 -11.893 1.00 78.62 85 GLU A C 1
ATOM 667 O O . GLU A 1 85 ? -1.243 2.451 -12.487 1.00 78.62 85 GLU A O 1
ATOM 672 N N . GLU A 1 86 ? 0.221 0.769 -12.350 1.00 80.56 86 GLU A N 1
ATOM 673 C CA . GLU A 1 86 ? -0.258 0.114 -13.574 1.00 80.56 86 GLU A CA 1
ATOM 674 C C . GLU A 1 86 ? -1.658 -0.481 -13.375 1.00 80.56 86 GLU A C 1
ATOM 676 O O . GLU A 1 86 ? -2.517 -0.355 -14.249 1.00 80.56 86 GLU A O 1
ATOM 681 N N . GLU A 1 87 ? -1.899 -1.056 -12.201 1.00 83.94 87 GLU A N 1
ATOM 682 C CA . GLU A 1 87 ? -3.150 -1.697 -11.806 1.00 83.94 87 GLU A CA 1
ATOM 683 C C . GLU A 1 87 ? -4.196 -0.716 -11.257 1.00 83.94 87 GLU A C 1
ATOM 685 O O . GLU A 1 87 ? -5.363 -1.086 -11.142 1.00 83.94 87 GLU A O 1
ATOM 690 N N . ASP A 1 88 ? -3.801 0.527 -10.953 1.00 87.12 88 ASP A N 1
ATOM 691 C CA . ASP A 1 88 ? -4.633 1.530 -10.271 1.00 87.12 88 ASP A CA 1
ATOM 692 C C . ASP A 1 88 ? -5.145 1.003 -8.917 1.00 87.12 88 ASP A C 1
ATOM 694 O O . ASP A 1 88 ? -6.333 1.066 -8.583 1.00 87.12 88 ASP A O 1
ATOM 698 N N . VAL A 1 89 ? -4.213 0.416 -8.157 1.00 89.12 89 VAL A N 1
ATOM 699 C CA . VAL A 1 89 ? -4.451 -0.181 -6.840 1.00 89.12 89 VAL A CA 1
ATOM 700 C C . VAL A 1 89 ? -3.537 0.463 -5.802 1.00 89.12 89 VAL A C 1
ATOM 702 O O . VAL A 1 89 ? -2.358 0.718 -6.047 1.00 89.12 89 VAL A O 1
ATOM 705 N N . GLU A 1 90 ? -4.079 0.701 -4.615 1.00 89.62 90 GLU A N 1
ATOM 706 C CA . GLU A 1 90 ? -3.343 1.175 -3.445 1.00 89.62 90 GLU A CA 1
ATOM 707 C C . GLU A 1 90 ? -3.487 0.157 -2.314 1.00 89.62 90 GLU A C 1
ATOM 709 O O . GLU A 1 90 ? -4.593 -0.291 -2.010 1.00 89.62 90 GLU A O 1
ATOM 714 N N . PHE A 1 91 ? -2.369 -0.197 -1.689 1.00 91.19 91 PHE A N 1
ATOM 715 C CA . PHE A 1 91 ? -2.306 -1.052 -0.512 1.00 91.19 91 PHE A CA 1
ATOM 716 C C . PHE A 1 91 ? -1.808 -0.236 0.680 1.00 91.19 91 PHE A C 1
ATOM 718 O O . PHE A 1 91 ? -0.782 0.433 0.584 1.00 91.19 91 PHE A O 1
ATOM 725 N N . ILE A 1 92 ? -2.512 -0.295 1.804 1.00 91.00 92 ILE A N 1
ATOM 726 C CA . ILE A 1 92 ? -2.188 0.448 3.021 1.00 91.00 92 ILE A CA 1
ATOM 727 C C . ILE A 1 92 ? -2.126 -0.542 4.176 1.00 91.00 92 ILE A C 1
ATOM 729 O O . ILE A 1 92 ? -3.125 -1.183 4.487 1.00 91.00 92 ILE A O 1
ATOM 733 N N . SER A 1 93 ? -0.979 -0.629 4.841 1.00 90.19 93 SER A N 1
ATOM 734 C CA . SER A 1 93 ? -0.830 -1.422 6.061 1.00 90.19 93 SER A CA 1
ATOM 735 C C . SER A 1 93 ? -0.781 -0.512 7.280 1.00 90.19 93 SER A C 1
ATOM 737 O O . SER A 1 93 ? 0.023 0.429 7.335 1.00 90.19 93 SER A O 1
ATOM 739 N N . VAL A 1 94 ? -1.657 -0.791 8.243 1.00 88.88 94 VAL A N 1
ATOM 740 C CA . VAL A 1 94 ? -1.813 -0.052 9.496 1.00 88.88 94 VAL A CA 1
ATOM 741 C C . VAL A 1 94 ? -1.373 -0.951 10.657 1.00 88.88 94 VAL A C 1
ATOM 743 O O . VAL A 1 94 ? -2.167 -1.766 11.138 1.00 88.88 94 VAL A O 1
ATOM 746 N N . PRO A 1 95 ? -0.109 -0.848 11.104 1.00 86.94 95 PRO A N 1
ATOM 747 C CA . PRO A 1 95 ? 0.383 -1.589 12.256 1.00 86.94 95 PRO A CA 1
ATOM 748 C C . PRO A 1 95 ? -0.219 -1.070 13.567 1.00 86.94 95 PRO A C 1
ATOM 750 O O . PRO A 1 95 ? -0.650 0.081 13.670 1.00 86.94 95 PRO A O 1
ATOM 753 N N . VAL A 1 96 ? -0.182 -1.913 14.601 1.00 83.88 96 VAL A N 1
ATOM 754 C CA . VAL A 1 96 ? -0.525 -1.494 15.965 1.00 83.88 96 VAL A CA 1
ATOM 755 C C . VAL A 1 96 ? 0.595 -0.602 16.510 1.00 83.88 96 VAL A C 1
ATOM 757 O O . VAL A 1 96 ? 1.753 -1.030 16.522 1.00 83.88 96 VAL A O 1
ATOM 760 N N . PRO A 1 97 ? 0.293 0.623 16.963 1.00 80.50 97 PRO A N 1
ATOM 761 C CA . PRO A 1 97 ? 1.288 1.478 17.592 1.00 80.50 97 PRO A CA 1
ATOM 762 C C . PRO A 1 97 ? 1.682 0.955 18.984 1.00 80.50 97 PRO A C 1
ATOM 764 O O . PRO A 1 97 ? 0.863 0.404 19.707 1.00 80.50 97 PRO A O 1
ATOM 767 N N . GLU A 1 98 ? 2.920 1.209 19.418 1.00 76.75 98 GLU A N 1
ATOM 768 C CA . GLU A 1 98 ? 3.465 0.690 20.693 1.00 76.75 98 GLU A CA 1
ATOM 769 C C . GLU A 1 98 ? 2.725 1.159 21.962 1.00 76.75 98 GLU A C 1
ATOM 771 O O . GLU A 1 98 ? 2.949 0.626 23.047 1.00 76.75 98 GLU A O 1
ATOM 776 N N . PHE A 1 99 ? 1.896 2.195 21.845 1.00 73.00 99 PHE A N 1
ATOM 777 C CA . PHE A 1 99 ? 1.290 2.912 22.967 1.00 73.00 99 PHE A CA 1
ATOM 778 C C . PHE A 1 99 ? -0.229 2.763 23.056 1.00 73.00 99 PHE A C 1
ATOM 780 O O . PHE A 1 99 ? -0.821 3.233 24.023 1.00 73.00 99 PHE A O 1
ATOM 787 N N . ALA A 1 100 ? -0.871 2.136 22.069 1.00 72.12 100 ALA A N 1
ATOM 788 C CA . ALA A 1 100 ? -2.316 1.967 22.071 1.00 72.12 100 ALA A CA 1
ATOM 789 C C . ALA A 1 100 ? -2.708 0.569 21.601 1.00 72.12 100 ALA A C 1
ATOM 791 O O . ALA A 1 100 ? -2.199 0.070 20.599 1.00 72.12 100 ALA A O 1
ATOM 792 N N . ASP A 1 101 ? -3.685 -0.009 22.293 1.00 74.81 101 ASP A N 1
ATOM 793 C CA . ASP A 1 101 ? -4.356 -1.232 21.869 1.00 74.81 101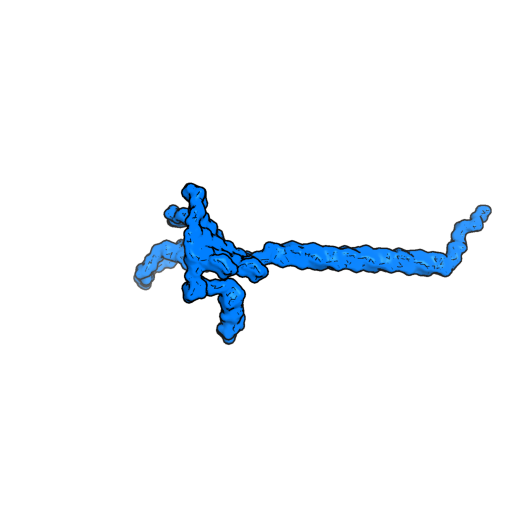 ASP A CA 1
ATOM 794 C C . ASP A 1 101 ? -5.333 -0.882 20.732 1.00 74.81 101 ASP A C 1
ATOM 796 O O . ASP A 1 101 ? -6.504 -0.578 20.961 1.00 74.81 101 ASP A O 1
ATOM 800 N N . SER A 1 102 ? -4.820 -0.846 19.500 1.00 76.81 102 SER A N 1
ATOM 801 C CA . SER A 1 102 ? -5.597 -0.673 18.265 1.00 76.81 102 SER A CA 1
ATOM 802 C C . SER A 1 102 ? -5.604 -1.966 17.459 1.00 76.81 102 SER A C 1
ATOM 804 O O . SER A 1 102 ? -4.630 -2.715 17.483 1.00 76.81 102 SER A O 1
ATOM 806 N N . ASP A 1 103 ? -6.662 -2.190 16.682 1.00 81.88 103 ASP A N 1
ATOM 807 C CA . ASP A 1 103 ? -6.704 -3.305 15.740 1.00 81.88 103 ASP A CA 1
ATOM 808 C C . ASP A 1 103 ? -5.797 -3.021 14.531 1.00 81.88 103 ASP A C 1
ATOM 810 O O . ASP A 1 103 ? -5.931 -1.961 13.903 1.00 81.88 103 ASP A O 1
ATOM 814 N N . PRO A 1 104 ? -4.866 -3.931 14.194 1.00 89.75 104 PRO A N 1
ATOM 815 C CA . PRO A 1 104 ? -4.090 -3.831 12.974 1.00 89.75 104 PRO A CA 1
ATOM 816 C C . PRO A 1 104 ? -4.965 -4.160 11.767 1.00 89.75 104 PRO A C 1
ATOM 818 O O . PRO A 1 104 ? -5.844 -5.025 11.826 1.00 89.75 104 PRO A O 1
ATOM 821 N N . ALA A 1 105 ? -4.697 -3.495 10.649 1.00 92.56 105 ALA A N 1
ATOM 822 C CA . ALA A 1 105 ? -5.468 -3.713 9.438 1.00 92.56 105 ALA A CA 1
ATOM 823 C C . ALA A 1 105 ? -4.651 -3.523 8.168 1.00 92.56 105 ALA A C 1
ATOM 825 O O . ALA A 1 105 ? -3.782 -2.654 8.098 1.00 92.56 105 ALA A O 1
ATOM 826 N N . ASP A 1 106 ? -5.031 -4.279 7.144 1.00 93.88 106 ASP A N 1
ATOM 827 C CA . ASP A 1 106 ? -4.596 -4.047 5.774 1.00 93.88 106 ASP A CA 1
ATOM 828 C C . ASP A 1 106 ? -5.781 -3.555 4.941 1.00 93.88 106 ASP A C 1
ATOM 830 O O . ASP A 1 106 ? -6.878 -4.116 4.970 1.00 93.88 106 ASP A O 1
ATOM 834 N N . ILE A 1 107 ? -5.570 -2.478 4.195 1.00 94.12 107 ILE A N 1
ATOM 835 C CA . ILE A 1 107 ? -6.591 -1.812 3.393 1.00 94.12 107 ILE A CA 1
ATOM 836 C C . ILE A 1 107 ? -6.144 -1.837 1.941 1.00 94.12 107 ILE A C 1
ATOM 838 O O . ILE A 1 107 ? -4.999 -1.525 1.628 1.00 94.12 107 ILE A O 1
ATOM 842 N N . VAL A 1 108 ? -7.061 -2.178 1.042 1.00 94.94 108 VAL A N 1
ATOM 843 C CA . VAL A 1 108 ? -6.824 -2.149 -0.401 1.00 94.94 108 VAL A CA 1
ATOM 844 C C . VAL A 1 108 ? -7.870 -1.278 -1.067 1.00 94.94 108 VAL A C 1
ATOM 846 O O . VAL A 1 108 ? -9.067 -1.528 -0.916 1.00 94.94 108 VAL A O 1
ATOM 849 N N . HIS A 1 109 ? -7.432 -0.287 -1.835 1.00 95.25 109 HIS A N 1
ATOM 850 C CA . HIS A 1 109 ? -8.282 0.461 -2.753 1.00 95.25 109 HIS A CA 1
ATOM 851 C C . HIS A 1 109 ? -8.046 -0.037 -4.175 1.00 95.25 109 HIS A C 1
ATOM 853 O O . HIS A 1 109 ? -6.947 0.080 -4.705 1.00 95.25 109 HIS A O 1
ATOM 859 N N . ASP A 1 110 ? -9.090 -0.574 -4.799 1.00 94.06 110 ASP A N 1
ATOM 860 C CA . ASP A 1 110 ? -9.114 -0.896 -6.224 1.00 94.06 110 ASP A CA 1
ATOM 861 C C . ASP A 1 110 ? -9.929 0.192 -6.932 1.00 94.06 110 ASP A C 1
ATOM 863 O O . ASP A 1 110 ? -11.167 0.206 -6.881 1.00 94.06 110 ASP A O 1
ATOM 867 N N . PHE A 1 111 ? -9.236 1.142 -7.563 1.00 92.81 111 PHE A N 1
ATOM 868 C CA . PHE A 1 111 ? -9.871 2.277 -8.236 1.00 92.81 111 PHE A CA 1
ATOM 869 C C . PHE A 1 111 ? -10.531 1.860 -9.555 1.00 92.81 111 PHE A C 1
ATOM 871 O O . PHE A 1 111 ? -11.545 2.448 -9.950 1.00 92.81 111 PHE A O 1
ATOM 878 N N . HIS A 1 112 ? -10.040 0.788 -10.183 1.00 91.44 112 HIS A N 1
ATOM 879 C CA . HIS A 1 112 ? -10.625 0.222 -11.393 1.00 91.44 112 HIS A CA 1
ATOM 880 C C . HIS A 1 112 ? -12.016 -0.367 -11.121 1.00 91.44 112 HIS A C 1
ATOM 882 O O . HIS A 1 112 ? -12.984 -0.067 -11.827 1.00 91.44 112 HIS A O 1
ATOM 888 N N . ARG A 1 113 ? -12.139 -1.179 -10.065 1.00 93.56 113 ARG A N 1
ATOM 889 C CA . ARG A 1 113 ? -13.404 -1.792 -9.627 1.00 93.56 113 ARG A CA 1
ATOM 890 C C . ARG A 1 113 ? -14.239 -0.881 -8.735 1.00 93.56 113 ARG A C 1
ATOM 892 O O . ARG A 1 113 ? -15.418 -1.167 -8.536 1.00 93.56 113 ARG A O 1
ATOM 899 N N . ARG A 1 114 ? -13.652 0.206 -8.227 1.00 94.81 114 ARG A N 1
ATOM 900 C CA . ARG A 1 114 ? -14.243 1.132 -7.249 1.00 94.81 114 ARG A CA 1
ATOM 901 C C . ARG A 1 114 ? -14.676 0.407 -5.979 1.00 94.81 114 ARG A C 1
ATOM 903 O O . ARG A 1 114 ? -15.809 0.558 -5.517 1.00 94.81 114 ARG A O 1
ATOM 910 N N . LEU A 1 115 ? -13.765 -0.382 -5.421 1.00 96.56 115 LEU A N 1
ATOM 911 C CA . LEU A 1 115 ? -13.971 -1.123 -4.181 1.00 96.56 115 LEU A CA 1
ATOM 912 C C . LEU A 1 115 ? -12.848 -0.824 -3.191 1.00 96.56 115 LEU A C 1
ATOM 914 O O . LEU A 1 115 ? -11.692 -0.676 -3.576 1.00 96.56 115 LEU A O 1
ATOM 918 N N . THR A 1 116 ? -13.210 -0.785 -1.916 1.00 96.62 116 THR A N 1
ATOM 919 C CA . THR A 1 116 ? -12.275 -0.823 -0.796 1.00 96.62 116 THR A CA 1
ATOM 920 C C . THR A 1 116 ? -12.453 -2.148 -0.079 1.00 96.62 116 THR A C 1
ATOM 922 O O . THR A 1 116 ? -13.578 -2.517 0.264 1.00 96.62 116 THR A O 1
ATOM 925 N N . ALA A 1 117 ? -11.354 -2.845 0.172 1.00 96.69 117 ALA A N 1
ATOM 926 C CA . ALA A 1 117 ? -11.312 -3.988 1.065 1.00 96.69 117 ALA A CA 1
ATOM 927 C C . ALA A 1 117 ? -10.566 -3.596 2.343 1.00 96.69 117 ALA A C 1
ATOM 929 O O . ALA A 1 117 ? -9.47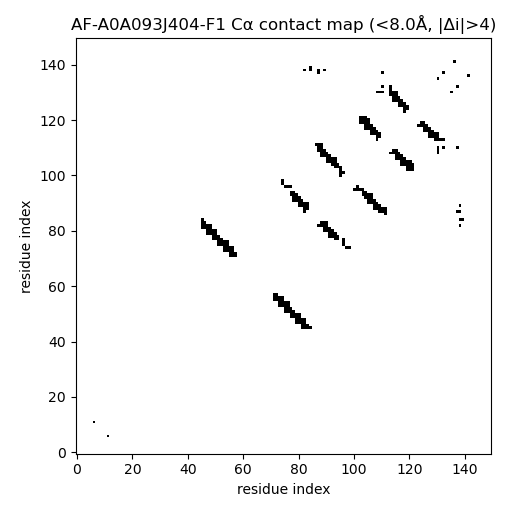2 -3.048 2.272 1.00 96.69 117 ALA A O 1
ATOM 930 N N . TYR A 1 118 ? -11.162 -3.874 3.496 1.00 94.69 118 TYR A N 1
ATOM 931 C CA . TYR A 1 118 ? -10.554 -3.726 4.815 1.00 94.69 118 TYR A CA 1
ATOM 932 C C . TYR A 1 118 ? -10.399 -5.123 5.416 1.00 94.69 118 TYR A C 1
ATOM 934 O O . TYR A 1 118 ? -11.398 -5.807 5.647 1.00 94.69 118 TYR A O 1
ATOM 942 N N . LEU A 1 119 ? -9.162 -5.568 5.610 1.00 94.88 119 LEU A N 1
ATOM 943 C CA . LEU A 1 119 ? -8.824 -6.806 6.297 1.00 94.88 119 LEU A CA 1
ATOM 944 C C . LEU A 1 119 ? -8.492 -6.487 7.751 1.00 94.88 119 LEU A C 1
ATOM 946 O O . LEU A 1 119 ? -7.455 -5.902 8.050 1.00 94.88 119 LEU A O 1
ATOM 950 N N . ASP A 1 120 ? -9.384 -6.907 8.638 1.00 92.06 120 ASP A N 1
ATOM 951 C CA . ASP A 1 120 ? -9.149 -6.926 10.073 1.00 92.06 120 ASP A CA 1
ATOM 952 C C . ASP A 1 120 ? -8.245 -8.118 10.402 1.00 92.06 120 ASP A C 1
ATOM 954 O O . ASP A 1 120 ? -8.655 -9.275 10.247 1.00 92.06 120 ASP A O 1
ATOM 958 N N . LEU A 1 121 ? -7.013 -7.834 10.822 1.00 88.00 121 LEU A N 1
ATOM 959 C CA . LEU A 1 121 ? -6.014 -8.860 11.118 1.00 88.00 121 LEU A CA 1
ATOM 960 C C . LEU A 1 121 ? -6.256 -9.526 12.484 1.00 88.00 121 LEU A C 1
ATOM 962 O O . LEU A 1 121 ? -5.837 -10.666 12.682 1.00 88.00 121 LEU A O 1
ATOM 966 N N . SER A 1 122 ? -6.959 -8.858 13.406 1.00 88.94 122 SER A N 1
ATOM 967 C CA . SER A 1 122 ? -7.359 -9.427 14.702 1.00 88.94 122 SER A CA 1
ATOM 968 C C . SER A 1 122 ? -8.455 -10.481 14.530 1.00 88.94 122 SER A C 1
ATOM 970 O O . SER A 1 122 ? -8.433 -11.532 15.174 1.00 88.94 122 SER A O 1
ATOM 972 N N . LEU A 1 123 ? -9.438 -10.197 13.672 1.00 90.25 123 LEU A N 1
ATOM 973 C CA . LEU A 1 123 ? -10.606 -11.052 13.453 1.00 90.25 123 LEU A CA 1
ATOM 974 C C . LEU A 1 123 ? -10.451 -12.030 12.283 1.00 90.25 123 LEU A C 1
ATOM 976 O O . LEU A 1 123 ? -11.310 -12.903 12.137 1.00 90.25 123 LEU A O 1
ATOM 980 N N . ASP A 1 124 ? -9.411 -11.873 11.459 1.00 91.69 124 ASP A N 1
ATOM 981 C CA . ASP A 1 124 ? -9.212 -12.582 10.187 1.00 91.69 124 ASP A CA 1
ATOM 982 C C . ASP A 1 124 ? -10.440 -12.459 9.266 1.00 91.69 124 ASP A C 1
ATOM 984 O O . ASP A 1 124 ? -11.001 -13.431 8.750 1.00 91.69 124 ASP A O 1
ATOM 988 N N . LYS A 1 125 ? -10.941 -11.223 9.125 1.00 94.88 125 LYS A N 1
ATOM 989 C CA . LYS A 1 125 ? -12.148 -10.920 8.342 1.00 94.88 125 LYS A CA 1
ATOM 990 C C . LYS A 1 125 ? -11.920 -9.781 7.371 1.00 94.88 125 LYS A C 1
ATOM 992 O O . LYS A 1 125 ? -11.468 -8.705 7.743 1.00 94.88 125 LYS A O 1
ATOM 997 N N . CYS A 1 126 ? -12.338 -10.009 6.130 1.00 95.94 126 CYS A N 1
ATOM 998 C CA . CYS A 1 126 ? -12.323 -9.004 5.080 1.00 95.94 126 CYS A CA 1
ATOM 999 C C . CYS A 1 126 ? -13.719 -8.401 4.880 1.00 95.94 126 CYS A C 1
ATOM 1001 O O . CYS A 1 126 ? -14.700 -9.119 4.666 1.00 95.94 126 CYS A O 1
ATOM 1003 N N . TYR A 1 127 ? -13.794 -7.075 4.910 1.00 96.19 127 TYR A N 1
ATOM 1004 C CA . TYR A 1 127 ? -14.990 -6.291 4.643 1.00 96.19 127 TYR A CA 1
ATOM 1005 C C . TYR A 1 127 ? -14.801 -5.534 3.333 1.00 96.19 127 TYR A C 1
ATOM 1007 O O . TYR A 1 127 ? -13.816 -4.822 3.163 1.00 96.19 127 TYR A O 1
ATOM 1015 N N . VAL A 1 128 ? -15.750 -5.676 2.408 1.00 97.44 128 VAL A N 1
ATOM 1016 C CA . VAL A 1 128 ? -15.682 -5.044 1.085 1.00 97.44 128 VAL A CA 1
ATOM 1017 C C . VAL A 1 128 ? -16.797 -4.018 0.958 1.00 97.44 128 VAL A C 1
ATOM 1019 O O . VAL A 1 128 ? -17.972 -4.347 1.130 1.00 97.44 128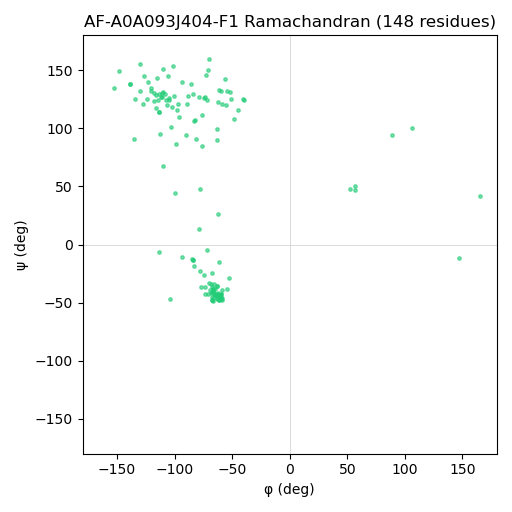 VAL A O 1
ATOM 1022 N N . ILE A 1 129 ? -16.430 -2.779 0.644 1.00 96.75 129 ILE A N 1
ATOM 1023 C CA . ILE A 1 129 ? -17.354 -1.654 0.480 1.00 96.75 129 ILE A CA 1
ATOM 1024 C C . ILE A 1 129 ? -17.093 -0.924 -0.846 1.00 96.75 129 ILE A C 1
ATOM 1026 O O . ILE A 1 129 ? -15.981 -0.981 -1.372 1.00 96.75 129 ILE A O 1
ATOM 1030 N N . PRO A 1 130 ? -18.087 -0.220 -1.413 1.00 97.38 130 PRO A N 1
ATOM 1031 C CA . PRO A 1 130 ? -17.860 0.658 -2.556 1.00 97.38 130 PRO A CA 1
ATOM 1032 C C . PRO A 1 130 ? -16.886 1.793 -2.213 1.00 97.38 130 PRO A C 1
ATOM 1034 O O . PRO A 1 130 ? -17.053 2.473 -1.200 1.00 97.38 130 PRO A O 1
ATOM 1037 N N . LEU A 1 131 ? -15.906 2.030 -3.084 1.00 95.19 131 LEU A N 1
ATOM 1038 C CA . LEU A 1 131 ? -14.944 3.122 -2.949 1.00 95.19 131 LEU A CA 1
ATOM 1039 C C . LEU A 1 131 ? -15.574 4.443 -3.400 1.00 95.19 131 LEU A C 1
ATOM 1041 O O . LEU A 1 131 ? -16.069 4.567 -4.524 1.00 95.19 131 LEU A O 1
ATOM 1045 N N . ASN A 1 132 ? -15.509 5.459 -2.540 1.00 93.50 132 ASN A N 1
ATOM 1046 C CA . ASN A 1 132 ? -15.945 6.808 -2.881 1.00 93.50 132 ASN A CA 1
ATOM 1047 C C . ASN A 1 132 ? -14.785 7.621 -3.473 1.00 93.50 132 ASN A C 1
ATOM 1049 O O . ASN A 1 132 ? -14.028 8.273 -2.754 1.00 93.50 132 ASN A O 1
ATOM 1053 N N . THR A 1 133 ? -14.692 7.629 -4.802 1.00 90.00 133 THR A N 1
ATOM 1054 C CA . THR A 1 133 ? -13.624 8.320 -5.545 1.00 90.00 133 THR A CA 1
ATOM 1055 C C . THR A 1 133 ? -13.736 9.850 -5.533 1.00 90.00 133 THR A C 1
ATOM 1057 O O . THR A 1 133 ? -12.875 10.531 -6.077 1.00 90.00 133 THR A O 1
ATOM 1060 N N . SER A 1 134 ? -14.805 10.422 -4.963 1.00 89.69 134 SER A N 1
ATOM 1061 C CA . SER A 1 134 ? -14.892 11.869 -4.713 1.00 89.69 134 SER A CA 1
ATOM 1062 C C . SER A 1 134 ? -14.197 12.279 -3.414 1.00 89.69 134 SER A C 1
ATOM 1064 O O . SER A 1 134 ? -13.903 13.457 -3.235 1.00 89.69 134 SER A O 1
ATOM 1066 N N . VAL A 1 135 ? -13.962 11.321 -2.513 1.00 87.94 135 VAL A N 1
ATOM 1067 C CA . VAL A 1 135 ? -13.279 11.532 -1.229 1.00 87.94 135 VAL A CA 1
ATOM 1068 C C . VAL A 1 135 ? -11.850 11.006 -1.296 1.00 87.94 135 VAL A C 1
ATOM 1070 O O . VAL A 1 135 ? -10.924 11.703 -0.894 1.00 87.94 135 VAL A O 1
ATOM 1073 N N . VAL A 1 136 ? -11.670 9.794 -1.826 1.00 89.00 136 VAL A N 1
ATOM 1074 C CA . VAL A 1 136 ? -10.359 9.158 -1.978 1.00 89.00 136 VAL A CA 1
ATOM 1075 C C . VAL A 1 136 ? -9.878 9.366 -3.407 1.00 89.00 136 VAL A C 1
ATOM 1077 O O . VAL A 1 136 ? -10.505 8.903 -4.361 1.00 89.00 136 VAL A O 1
ATOM 1080 N N . MET A 1 137 ? -8.776 10.093 -3.553 1.00 87.25 137 MET A N 1
ATOM 1081 C CA . MET A 1 137 ? -8.200 10.406 -4.854 1.00 87.25 137 MET A CA 1
ATOM 1082 C C . MET A 1 137 ? -7.270 9.279 -5.327 1.00 87.25 137 MET A C 1
ATOM 1084 O O . MET A 1 137 ? -6.468 8.811 -4.521 1.00 87.25 137 MET A O 1
ATOM 1088 N N . PRO A 1 138 ? -7.311 8.885 -6.616 1.00 86.00 138 PRO A N 1
ATOM 1089 C CA . PRO A 1 138 ? -6.352 7.936 -7.167 1.00 86.00 138 PRO A CA 1
ATOM 1090 C C . PRO A 1 138 ? -4.904 8.414 -6.980 1.00 86.00 138 PRO A C 1
ATOM 1092 O O . PRO A 1 138 ? -4.631 9.607 -7.173 1.00 86.00 138 PRO A O 1
ATOM 1095 N N . PRO A 1 139 ? -3.957 7.509 -6.687 1.00 77.69 139 PRO A N 1
ATOM 1096 C CA . PRO A 1 139 ? -2.570 7.864 -6.405 1.00 77.69 139 PRO A CA 1
ATOM 1097 C C . PRO A 1 139 ? -1.893 8.707 -7.491 1.00 77.69 139 PRO A C 1
ATOM 1099 O O . PRO A 1 139 ? -1.180 9.657 -7.174 1.00 77.69 139 PRO A O 1
ATOM 1102 N N . LYS A 1 140 ? -2.167 8.425 -8.774 1.00 76.62 140 LYS A N 1
ATOM 1103 C CA . LYS A 1 140 ? -1.628 9.199 -9.909 1.00 76.62 140 LYS A CA 1
ATOM 1104 C C . LYS A 1 140 ? -2.031 10.668 -9.842 1.00 76.62 140 LYS A C 1
ATOM 1106 O O . LYS A 1 140 ? -1.186 11.550 -9.947 1.00 76.62 140 LYS A O 1
ATOM 1111 N N . ASN A 1 141 ? -3.314 10.927 -9.602 1.00 79.62 141 ASN A N 1
ATOM 1112 C CA . ASN A 1 141 ? -3.843 12.283 -9.501 1.00 79.62 141 ASN A CA 1
ATOM 1113 C C . ASN A 1 141 ? -3.254 13.010 -8.285 1.00 79.62 141 ASN A C 1
ATOM 1115 O O . ASN A 1 141 ? -2.939 14.195 -8.367 1.00 79.62 141 ASN A O 1
ATOM 1119 N N . PHE A 1 142 ? -3.077 12.302 -7.166 1.00 74.44 142 PHE A N 1
ATOM 1120 C CA . PHE A 1 142 ? -2.461 12.868 -5.969 1.00 74.44 142 PHE A CA 1
ATOM 1121 C C . PHE A 1 142 ? -0.985 13.232 -6.200 1.00 74.44 142 PHE A C 1
ATOM 1123 O O . PHE A 1 142 ? -0.570 14.341 -5.868 1.00 74.44 142 PHE A O 1
ATOM 1130 N N . LEU A 1 143 ? -0.207 12.348 -6.832 1.00 72.50 143 LEU A N 1
ATOM 1131 C CA . LEU A 1 143 ? 1.189 12.610 -7.198 1.00 72.50 143 LEU A CA 1
ATOM 1132 C C . LEU A 1 143 ? 1.319 13.789 -8.172 1.00 72.50 143 LEU A C 1
ATOM 1134 O O . LEU A 1 143 ? 2.157 14.667 -7.962 1.00 72.50 143 LEU A O 1
ATOM 1138 N N . GLU A 1 144 ? 0.468 13.855 -9.200 1.00 78.94 144 GLU A N 1
ATOM 1139 C CA . GLU A 1 144 ? 0.427 14.990 -10.129 1.00 78.94 144 GLU A CA 1
ATOM 1140 C C . GLU A 1 144 ? 0.124 16.308 -9.408 1.00 78.94 144 GLU A C 1
ATOM 1142 O O . GLU A 1 144 ? 0.773 17.321 -9.672 1.00 78.94 144 GLU A O 1
ATOM 1147 N N . LEU A 1 145 ? -0.822 16.309 -8.465 1.00 76.69 145 LEU A N 1
ATOM 1148 C CA . LEU A 1 145 ? -1.103 17.485 -7.643 1.00 76.69 145 LEU A CA 1
ATOM 1149 C C . LEU A 1 145 ? 0.112 17.894 -6.810 1.00 76.69 145 LEU A C 1
ATOM 1151 O O . LEU A 1 145 ? 0.474 19.067 -6.826 1.00 76.69 145 LEU A O 1
ATOM 1155 N N . LEU A 1 146 ? 0.774 16.957 -6.127 1.00 73.69 146 LEU A N 1
ATOM 1156 C CA . LEU A 1 146 ? 1.956 17.260 -5.313 1.00 73.69 146 LEU A CA 1
ATOM 1157 C C . LEU A 1 146 ? 3.091 17.885 -6.133 1.00 73.69 146 LEU A C 1
ATOM 1159 O O . LEU A 1 146 ? 3.741 18.819 -5.667 1.00 73.69 146 LEU A O 1
ATOM 1163 N N . ILE A 1 147 ? 3.314 17.408 -7.360 1.00 77.31 147 ILE A N 1
ATOM 1164 C CA . ILE A 1 147 ? 4.325 17.971 -8.266 1.00 77.31 147 ILE A CA 1
ATOM 1165 C C . ILE A 1 147 ? 3.936 19.388 -8.718 1.00 77.31 147 ILE A C 1
ATOM 1167 O O . ILE A 1 147 ? 4.805 20.250 -8.861 1.00 77.31 147 ILE A O 1
ATOM 1171 N N . ASN A 1 148 ? 2.641 19.634 -8.924 1.00 73.38 148 ASN A N 1
ATOM 1172 C CA . ASN A 1 148 ? 2.116 20.898 -9.440 1.00 73.38 148 ASN A CA 1
ATOM 1173 C C . ASN A 1 148 ? 1.915 21.990 -8.374 1.00 73.38 148 ASN A C 1
ATOM 1175 O O . ASN A 1 148 ? 1.742 23.147 -8.742 1.00 73.38 148 ASN A O 1
ATOM 1179 N N . ILE A 1 149 ? 1.959 21.668 -7.076 1.00 77.50 149 ILE A N 1
ATOM 1180 C CA . ILE A 1 149 ? 1.829 22.638 -5.961 1.00 77.50 149 ILE A CA 1
ATOM 1181 C C . ILE A 1 149 ? 3.145 23.422 -5.705 1.00 77.50 149 ILE A C 1
ATOM 1183 O O . ILE A 1 149 ? 3.306 24.096 -4.690 1.00 77.50 149 ILE A O 1
ATOM 1187 N N . LYS A 1 150 ? 4.103 23.366 -6.634 1.00 48.31 150 LYS A N 1
ATOM 1188 C CA . LYS A 1 150 ? 5.364 24.114 -6.554 1.00 48.31 150 LYS A CA 1
ATOM 1189 C C . LYS A 1 150 ? 5.177 25.614 -6.782 1.00 48.31 150 LYS A C 1
ATOM 1191 O O . LYS A 1 150 ? 5.897 26.380 -6.103 1.00 48.31 150 LYS A O 1
#

Secondary structure (DSSP, 8-state):
--------HHHHHHHHHHHHHHHHHHHHHHHHHHHHHHHHHHHHS--EEEEEEEEEES------TTS-----EEEEEEEEEEEETTTTEEEEEEPPPTTS----EEEEEETTTTEEEEEETTTTEEEEEE--TTTSPPHHHHHHHHHHT-

Foldseek 3Di:
DDPDDCPDPVVVVVVVVVVVVVVVVVVVCCVVVVVVVCCVVVLVPQDWDKDKDKDFPDDPPPPPPPDDDDPTDIWMFIKIWGAPPVQLKIKIWGDDTPPDDDFTWIWMQRVVVQKIWIQGPVVRDIDIDGHDCVVDPGPVVVVVVVVVVD

Nearest PDB structures (foldseek):
  8rnu-assembly1_C  TM=7.533E-01  e=2.421E-07  Homo sapiens
  8rnu-assembly1_J  TM=7.072E-01  e=4.018E-07  Homo sapiens
  1yc9-assembly1_A-3  TM=3.563E-01  e=8.226E+00  Vibrio cholerae

Sequence (150 aa):
QDPEDAVPVGQRRAWCWCMCFGLAFMLAGVILGGAYLYKYFAFQQGGVYFCGIKYIEDGLNLPEPGAEAQSARYHTIEQNIQILEEEDVEFISVPVPEFADSDPADIVHDFHRRLTAYLDLSLDKCYVIPLNTSVVMPPKNFLELLINIK

Radius of gyration: 30.05 Å; Cα contacts (8 Å, |Δi|>4): 177; chains: 1; bounding box: 84×58×74 Å